Protein AF-A0A3A6A5A9-F1 (afdb_monomer_lite)

Secondary structure (DSSP, 8-state):
------BHHHHHHHHHHHHHHTT-HHHHHHHHHHHHHHHHHTTT---BGGG--HHHHHHHHHHHHHTT--HHHHHHHHHHHHHHHHHHHHTTSS---TTTTTTS------------

pLDDT: mean 90.0, std 16.15, range [35.47, 98.69]

Radius of gyration: 14.93 Å; chains: 1; bounding box: 47×35×36 Å

Structure (mmCIF, N/CA/C/O backbone):
data_AF-A0A3A6A5A9-F1
#
_entry.id   AF-A0A3A6A5A9-F1
#
loop_
_atom_site.group_PDB
_atom_site.id
_atom_site.type_symbol
_atom_site.label_atom_id
_atom_site.label_alt_id
_atom_site.label_comp_id
_atom_site.label_asym_id
_atom_site.label_entity_id
_atom_site.label_seq_id
_atom_site.pdbx_PDB_ins_code
_atom_site.Cartn_x
_atom_site.Cartn_y
_atom_site.Cartn_z
_atom_site.occupancy
_atom_site.B_iso_or_equiv
_atom_site.auth_seq_id
_atom_site.auth_comp_id
_atom_site.auth_asym_id
_atom_site.auth_atom_id
_atom_site.pdbx_PDB_model_num
ATOM 1 N N . MET A 1 1 ? -22.921 14.712 9.395 1.00 35.47 1 MET A N 1
ATOM 2 C CA . MET A 1 1 ? -21.801 14.035 10.088 1.00 35.47 1 MET A CA 1
ATOM 3 C C . MET A 1 1 ? -20.839 13.503 9.037 1.00 35.47 1 MET A C 1
ATOM 5 O O . MET A 1 1 ? -21.142 12.499 8.400 1.00 35.47 1 MET A O 1
ATOM 9 N N . ASN A 1 2 ? -19.729 14.204 8.791 1.00 38.94 2 ASN A N 1
ATOM 10 C CA . ASN A 1 2 ? -18.689 13.724 7.880 1.00 38.94 2 ASN A CA 1
ATOM 11 C C . ASN A 1 2 ? -18.046 12.488 8.515 1.00 38.94 2 ASN A C 1
ATOM 13 O O . ASN A 1 2 ? -17.317 12.601 9.494 1.00 38.94 2 ASN A O 1
ATOM 17 N N . ARG A 1 3 ? -18.375 11.294 8.010 1.00 53.16 3 ARG A N 1
ATOM 18 C CA . ARG A 1 3 ? -17.623 10.079 8.338 1.00 53.16 3 ARG A CA 1
ATOM 19 C C . ARG A 1 3 ? -16.174 10.345 7.934 1.00 53.16 3 ARG A C 1
ATOM 21 O O . ARG A 1 3 ? -15.943 10.563 6.749 1.00 53.16 3 ARG A O 1
ATOM 28 N N . ASN A 1 4 ? -15.247 10.322 8.891 1.00 61.91 4 ASN A N 1
ATOM 29 C CA . ASN A 1 4 ? -13.813 10.229 8.624 1.00 61.91 4 ASN A CA 1
ATOM 30 C C . ASN A 1 4 ? -13.597 9.037 7.683 1.00 61.91 4 ASN A C 1
ATOM 32 O O . ASN A 1 4 ? -13.710 7.879 8.086 1.00 61.91 4 ASN A O 1
ATOM 36 N N . GLU A 1 5 ? -13.438 9.324 6.394 1.00 83.25 5 GLU A N 1
ATOM 37 C CA . GLU A 1 5 ? -13.288 8.309 5.366 1.00 83.25 5 GLU A CA 1
ATOM 38 C C . GLU A 1 5 ? -11.849 7.815 5.417 1.00 83.25 5 GLU A C 1
ATOM 40 O O . GLU A 1 5 ? -10.931 8.574 5.123 1.00 83.25 5 GLU A O 1
ATOM 45 N N . ILE A 1 6 ? -11.661 6.552 5.802 1.00 92.75 6 ILE A N 1
ATOM 46 C CA . ILE A 1 6 ? -10.321 5.988 5.903 1.00 92.75 6 ILE A CA 1
ATOM 47 C C . ILE A 1 6 ? -9.630 6.004 4.538 1.00 92.75 6 ILE A C 1
ATOM 49 O O . ILE A 1 6 ? -10.203 5.646 3.496 1.00 92.75 6 ILE A O 1
ATOM 53 N N . THR A 1 7 ? -8.382 6.437 4.547 1.00 96.50 7 THR A N 1
ATOM 54 C CA . THR A 1 7 ? -7.533 6.488 3.366 1.00 96.50 7 THR A CA 1
ATOM 55 C C . THR A 1 7 ? -6.735 5.201 3.222 1.00 96.50 7 THR A C 1
ATOM 57 O O . THR A 1 7 ? -6.520 4.449 4.177 1.00 96.50 7 THR A O 1
ATOM 60 N N . LEU A 1 8 ? -6.266 4.931 2.005 1.00 96.69 8 LEU A N 1
ATOM 61 C CA . LEU A 1 8 ? -5.389 3.793 1.762 1.00 96.69 8 LEU A CA 1
ATOM 62 C C . LEU A 1 8 ? -4.102 3.916 2.592 1.00 96.69 8 LEU A C 1
ATOM 64 O O . LEU A 1 8 ? -3.654 2.925 3.158 1.00 96.69 8 LEU A O 1
ATOM 68 N N . GLN A 1 9 ? -3.537 5.121 2.696 1.00 97.38 9 GLN A N 1
ATOM 69 C CA . GLN A 1 9 ? -2.323 5.388 3.464 1.00 97.38 9 GLN A CA 1
ATOM 70 C C . GLN A 1 9 ? -2.502 5.093 4.959 1.00 97.38 9 GLN A C 1
ATOM 72 O O . GLN A 1 9 ? -1.658 4.416 5.537 1.00 97.38 9 GLN A O 1
ATOM 77 N N . GLU A 1 10 ? -3.612 5.518 5.570 1.00 97.19 10 GLU A N 1
ATOM 78 C CA . GLU A 1 10 ? -3.913 5.215 6.979 1.00 97.19 10 GLU A CA 1
ATOM 79 C C . GLU A 1 10 ? -4.082 3.710 7.218 1.00 97.19 10 GLU A C 1
ATOM 81 O O . GLU A 1 10 ? -3.543 3.171 8.186 1.00 97.19 10 GLU A O 1
ATOM 86 N N . MET A 1 11 ? -4.767 3.004 6.310 1.00 97.69 11 MET A N 1
ATOM 87 C CA . MET A 1 11 ? -4.874 1.544 6.394 1.00 97.69 11 MET A CA 1
ATOM 88 C C . MET A 1 11 ? -3.519 0.849 6.249 1.00 97.69 11 MET A C 1
ATOM 90 O O . MET A 1 11 ? -3.269 -0.139 6.938 1.00 97.69 11 MET A O 1
ATOM 94 N N . PHE A 1 12 ? -2.635 1.349 5.380 1.00 98.12 12 PHE A N 1
ATOM 95 C CA . PHE A 1 12 ? -1.265 0.849 5.288 1.00 98.12 12 PHE A CA 1
ATOM 96 C C . PHE A 1 12 ? -0.523 1.039 6.606 1.00 98.12 12 PHE A C 1
ATOM 98 O O . PHE A 1 12 ? 0.054 0.071 7.090 1.00 98.12 12 PHE A O 1
ATOM 105 N N . SER A 1 13 ? -0.573 2.234 7.201 1.00 98.00 13 SER A N 1
ATOM 106 C CA . SER A 1 13 ? 0.071 2.511 8.489 1.00 98.00 13 SER A CA 1
ATOM 107 C C . SER A 1 13 ? -0.421 1.557 9.577 1.00 98.00 13 SER A C 1
ATOM 109 O O . SER A 1 13 ? 0.395 0.913 10.224 1.00 98.00 13 SER A O 1
ATOM 111 N N . SER A 1 14 ? -1.739 1.364 9.709 1.00 97.94 14 SER A N 1
ATOM 112 C CA . SER A 1 14 ? -2.293 0.408 10.681 1.00 97.94 14 SER A CA 1
ATOM 113 C C . SER A 1 14 ? -1.793 -1.023 10.452 1.00 97.94 14 SER A C 1
ATOM 115 O O . SER A 1 14 ? -1.420 -1.700 11.405 1.00 97.94 14 SER A O 1
ATOM 117 N N . VAL A 1 15 ? -1.749 -1.497 9.202 1.00 98.12 15 VAL A N 1
ATOM 118 C CA . VAL A 1 15 ? -1.256 -2.852 8.895 1.00 98.12 15 VAL A CA 1
ATOM 119 C C . VAL A 1 15 ? 0.255 -2.974 9.120 1.00 98.12 15 VAL A C 1
ATOM 121 O O . VAL A 1 15 ? 0.722 -4.033 9.531 1.00 98.12 15 VAL A O 1
ATOM 124 N N . ILE A 1 16 ? 1.030 -1.920 8.857 1.00 98.62 16 ILE A N 1
ATOM 125 C CA . ILE A 1 16 ? 2.478 -1.892 9.100 1.00 98.62 16 ILE A CA 1
ATOM 126 C C . ILE A 1 16 ? 2.770 -2.009 10.595 1.00 98.62 16 ILE A C 1
ATOM 128 O O . ILE A 1 16 ? 3.621 -2.819 10.960 1.00 98.62 16 ILE A O 1
ATOM 132 N N . GLU A 1 17 ? 2.054 -1.268 11.441 1.00 98.44 17 GLU A N 1
ATOM 133 C CA . GLU A 1 17 ? 2.221 -1.355 12.896 1.00 98.44 17 GLU A CA 1
ATOM 134 C C . GLU A 1 17 ? 1.872 -2.753 13.416 1.00 98.44 17 GLU A C 1
ATOM 136 O O . GLU A 1 17 ? 2.696 -3.374 14.077 1.00 98.44 17 GLU A O 1
ATOM 141 N N . GLU A 1 18 ? 0.754 -3.340 12.985 1.00 98.00 18 GLU A N 1
ATOM 142 C CA . GLU A 1 18 ? 0.401 -4.720 13.358 1.00 98.00 18 GLU A CA 1
ATOM 143 C C . GLU A 1 18 ? 1.454 -5.751 12.921 1.00 98.00 18 GLU A C 1
ATOM 145 O O . GLU A 1 18 ? 1.729 -6.728 13.620 1.00 98.00 18 GLU A O 1
ATOM 150 N N . LEU A 1 19 ? 2.056 -5.564 11.742 1.00 98.25 19 LEU A N 1
ATOM 151 C CA . LEU A 1 19 ? 3.137 -6.432 11.280 1.00 98.25 19 LEU A CA 1
ATOM 152 C C . LEU A 1 19 ? 4.391 -6.274 12.146 1.00 98.25 19 LEU A C 1
ATOM 154 O O . LEU A 1 19 ? 5.076 -7.269 12.375 1.00 98.25 19 LEU A O 1
ATOM 158 N N . ARG A 1 20 ? 4.701 -5.060 12.614 1.00 98.31 20 ARG A N 1
ATOM 159 C CA . ARG A 1 20 ? 5.834 -4.796 13.514 1.00 98.31 20 ARG A CA 1
ATOM 160 C C . ARG A 1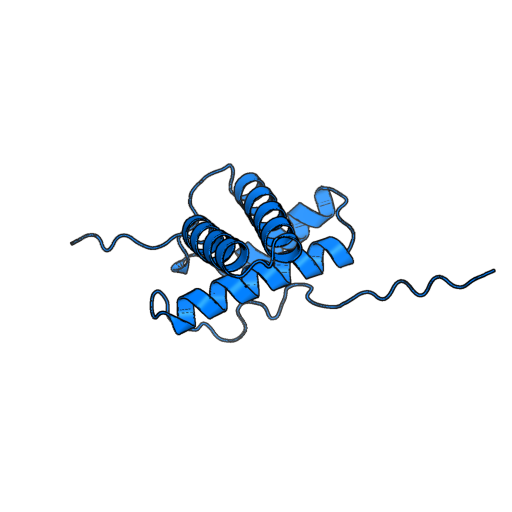 20 ? 5.598 -5.393 14.895 1.00 98.31 20 ARG A C 1
ATOM 162 O O . ARG A 1 20 ? 6.464 -6.115 15.379 1.00 98.31 20 ARG A O 1
ATOM 169 N N . GLU A 1 21 ? 4.417 -5.179 15.468 1.00 98.19 21 GLU A N 1
ATOM 170 C CA . GLU A 1 21 ? 3.990 -5.776 16.741 1.00 98.19 21 GLU A CA 1
ATOM 171 C C . GLU A 1 21 ? 4.041 -7.309 16.686 1.00 98.19 21 GLU A C 1
ATOM 173 O O . GLU A 1 21 ? 4.506 -7.960 17.617 1.00 98.19 21 GLU A O 1
ATOM 178 N N . GLY A 1 22 ? 3.655 -7.897 15.549 1.00 97.75 22 GLY A N 1
ATOM 179 C CA . GLY A 1 22 ? 3.768 -9.335 15.295 1.00 97.75 22 GLY A CA 1
ATOM 180 C C . GLY A 1 22 ? 5.174 -9.831 14.922 1.00 97.75 22 GLY A C 1
ATOM 181 O O . GLY A 1 22 ? 5.305 -10.972 14.477 1.00 97.75 22 GLY A O 1
ATOM 182 N N . GLY A 1 23 ? 6.214 -8.993 15.011 1.00 97.62 23 GLY A N 1
ATOM 183 C CA . GLY A 1 23 ? 7.609 -9.353 14.721 1.00 97.62 23 GLY A CA 1
ATOM 184 C C . GLY A 1 23 ? 7.942 -9.568 13.237 1.00 97.62 23 GLY A C 1
ATOM 185 O O . GLY A 1 23 ? 9.030 -10.033 12.894 1.00 97.62 23 GLY A O 1
ATOM 186 N N . ARG A 1 24 ? 7.038 -9.226 12.313 1.00 97.94 24 ARG A N 1
ATOM 187 C CA . ARG A 1 24 ? 7.175 -9.437 10.858 1.00 97.94 24 ARG A CA 1
ATOM 188 C C . ARG A 1 24 ? 7.840 -8.251 10.159 1.00 97.94 24 ARG A C 1
ATOM 190 O O . ARG A 1 24 ? 7.353 -7.762 9.136 1.00 97.94 24 ARG A O 1
ATOM 197 N N . TRP A 1 25 ? 8.989 -7.819 10.671 1.00 96.94 25 TRP A N 1
ATOM 198 C CA . TRP A 1 25 ? 9.717 -6.623 10.224 1.00 96.94 25 TRP A CA 1
ATOM 199 C C . TRP A 1 25 ? 10.003 -6.583 8.719 1.00 96.94 25 TRP A C 1
ATOM 201 O O . TRP A 1 25 ? 9.781 -5.557 8.079 1.00 96.94 25 TRP A O 1
ATOM 211 N N . GLY A 1 26 ? 10.422 -7.705 8.123 1.00 97.88 26 GLY A N 1
ATOM 212 C CA . GLY A 1 26 ? 10.677 -7.777 6.679 1.00 97.88 26 GLY A CA 1
ATOM 213 C C . GLY A 1 26 ? 9.416 -7.542 5.840 1.00 97.88 26 GLY A C 1
ATOM 214 O O . GLY A 1 26 ? 9.453 -6.838 4.833 1.00 97.88 26 GLY A O 1
ATOM 215 N N . THR A 1 27 ? 8.267 -8.057 6.290 1.00 97.31 27 THR A N 1
ATOM 216 C CA . THR A 1 27 ? 6.983 -7.810 5.612 1.00 97.31 27 THR A CA 1
ATOM 217 C C . THR A 1 27 ? 6.529 -6.369 5.827 1.00 97.31 27 THR A C 1
ATOM 219 O O . THR A 1 27 ? 6.113 -5.716 4.872 1.00 97.31 27 THR A O 1
ATOM 222 N N . ALA A 1 28 ? 6.672 -5.842 7.047 1.00 98.44 28 ALA A N 1
ATOM 223 C CA . ALA A 1 28 ? 6.372 -4.446 7.358 1.00 98.44 28 ALA A CA 1
ATOM 224 C C . ALA A 1 28 ? 7.183 -3.484 6.473 1.00 98.44 28 ALA A C 1
ATOM 226 O O . ALA A 1 28 ? 6.631 -2.530 5.930 1.00 98.44 28 ALA A O 1
ATOM 227 N N . HIS A 1 29 ? 8.468 -3.777 6.248 1.00 98.19 29 HIS A N 1
ATOM 228 C CA . HIS A 1 29 ? 9.328 -2.991 5.364 1.00 98.19 29 HIS A CA 1
ATOM 229 C C . HIS A 1 29 ? 8.810 -2.970 3.918 1.00 98.19 29 HIS A C 1
ATOM 231 O O . HIS A 1 29 ? 8.713 -1.901 3.319 1.00 98.19 29 HIS A O 1
ATOM 237 N N . ILE A 1 30 ? 8.392 -4.120 3.377 1.00 98.06 30 ILE A N 1
ATOM 238 C CA . ILE A 1 30 ? 7.802 -4.201 2.029 1.00 98.06 30 ILE A CA 1
ATOM 239 C C . ILE A 1 30 ? 6.521 -3.358 1.936 1.00 98.06 30 ILE A C 1
ATOM 241 O O . ILE A 1 30 ? 6.326 -2.639 0.952 1.00 98.06 30 ILE A O 1
ATOM 245 N N . TYR A 1 31 ? 5.652 -3.422 2.950 1.00 98.50 31 TYR A N 1
ATOM 246 C CA . TYR A 1 31 ? 4.424 -2.621 2.997 1.00 98.50 31 TYR A CA 1
ATOM 247 C C . TYR A 1 31 ? 4.743 -1.124 3.076 1.00 98.50 31 TYR A C 1
ATOM 249 O O . TYR A 1 31 ? 4.128 -0.337 2.356 1.00 98.50 31 TYR A O 1
ATOM 257 N N . GLN A 1 32 ? 5.753 -0.740 3.863 1.00 98.69 32 GLN A N 1
ATOM 258 C CA . GLN A 1 32 ? 6.232 0.639 3.939 1.00 98.69 32 GLN A CA 1
ATOM 259 C C . GLN A 1 32 ? 6.752 1.135 2.583 1.00 98.69 32 GLN A C 1
ATOM 261 O O . GLN A 1 32 ? 6.405 2.231 2.147 1.00 98.69 32 GLN A O 1
ATOM 266 N N . SER A 1 33 ? 7.553 0.336 1.870 1.00 98.44 33 SER A N 1
ATOM 267 C CA . SER A 1 33 ? 8.029 0.723 0.538 1.00 98.44 33 SER A CA 1
ATOM 268 C C . SER A 1 33 ? 6.875 0.891 -0.456 1.00 98.44 33 SER A C 1
ATOM 270 O O . SER A 1 33 ? 6.871 1.840 -1.242 1.00 98.44 33 SER A O 1
ATOM 272 N N . ALA A 1 34 ? 5.874 0.007 -0.398 1.00 98.19 34 ALA A N 1
ATOM 273 C CA . ALA A 1 34 ? 4.705 0.077 -1.266 1.00 98.19 34 ALA A CA 1
ATOM 274 C C . ALA A 1 34 ? 3.860 1.335 -1.010 1.00 98.19 34 ALA A C 1
ATOM 276 O O . ALA A 1 34 ? 3.514 2.029 -1.969 1.00 98.19 34 ALA A O 1
ATOM 277 N N . VAL A 1 35 ? 3.570 1.674 0.256 1.00 98.50 35 VAL A N 1
ATOM 278 C CA . VAL A 1 35 ? 2.817 2.900 0.574 1.00 98.50 35 VAL A CA 1
ATOM 279 C C . VAL A 1 35 ? 3.614 4.152 0.231 1.00 98.50 35 VAL A C 1
ATOM 281 O O . VAL A 1 35 ? 3.037 5.093 -0.295 1.00 98.50 35 VAL A O 1
ATOM 284 N N . ASN A 1 36 ? 4.939 4.160 0.406 1.00 98.50 36 ASN A N 1
ATOM 285 C CA . ASN A 1 36 ? 5.772 5.294 -0.005 1.00 98.50 36 ASN A CA 1
ATOM 286 C C . ASN A 1 36 ? 5.702 5.518 -1.524 1.00 98.50 36 ASN A C 1
ATOM 288 O O . ASN A 1 36 ? 5.549 6.651 -1.984 1.00 98.50 36 ASN A O 1
ATOM 292 N N . ALA A 1 37 ? 5.770 4.441 -2.313 1.00 98.12 37 ALA A N 1
ATOM 293 C CA . ALA A 1 37 ? 5.617 4.523 -3.762 1.00 98.12 37 ALA A CA 1
ATOM 294 C C . ALA A 1 37 ? 4.209 4.989 -4.167 1.00 98.12 37 ALA A C 1
ATOM 296 O O . ALA A 1 37 ? 4.074 5.800 -5.084 1.00 98.12 37 ALA A O 1
ATOM 297 N N . PHE A 1 38 ? 3.170 4.514 -3.476 1.00 98.25 38 PHE A N 1
ATOM 298 C CA . PHE A 1 38 ? 1.792 4.934 -3.724 1.00 98.25 38 PHE A CA 1
ATOM 299 C C . PHE A 1 38 ? 1.554 6.402 -3.346 1.00 98.25 38 PHE A C 1
ATOM 301 O O . PHE A 1 38 ? 0.967 7.147 -4.125 1.00 98.25 38 PHE A O 1
ATOM 308 N N . SER A 1 39 ? 2.066 6.852 -2.201 1.00 98.12 39 SER A N 1
ATOM 309 C CA . SER A 1 39 ? 2.006 8.252 -1.775 1.00 98.12 39 SER A CA 1
ATOM 310 C C . SER A 1 39 ? 2.725 9.162 -2.764 1.00 98.12 39 SER A C 1
ATOM 312 O O . SER A 1 39 ? 2.188 10.196 -3.144 1.00 98.12 39 SER A O 1
ATOM 314 N N . ALA A 1 40 ? 3.893 8.763 -3.275 1.00 98.06 40 ALA A N 1
ATOM 315 C CA . ALA A 1 40 ? 4.563 9.517 -4.332 1.00 98.06 40 ALA A CA 1
ATOM 316 C C . ALA A 1 40 ? 3.716 9.586 -5.620 1.00 98.06 40 ALA A C 1
ATOM 318 O O . ALA A 1 40 ? 3.618 10.649 -6.235 1.00 98.06 40 ALA A O 1
ATOM 319 N N . PHE A 1 41 ? 3.051 8.490 -6.002 1.00 97.88 41 PHE A N 1
ATOM 320 C CA . PHE A 1 41 ? 2.109 8.460 -7.127 1.00 97.88 41 PHE A CA 1
ATOM 321 C C . PHE A 1 41 ? 0.922 9.419 -6.934 1.00 97.88 41 PHE A C 1
ATOM 323 O O . PHE A 1 41 ? 0.540 10.115 -7.876 1.00 97.88 41 PHE A O 1
ATOM 330 N N . THR A 1 42 ? 0.366 9.512 -5.722 1.00 96.81 42 THR A N 1
ATOM 331 C CA . THR A 1 42 ? -0.734 10.440 -5.409 1.00 96.81 42 THR A CA 1
ATOM 332 C C . THR A 1 42 ? -0.267 11.856 -5.075 1.00 96.81 42 THR A C 1
ATOM 334 O O . THR A 1 42 ? -1.081 12.670 -4.641 1.00 96.81 42 THR A O 1
ATOM 337 N N . LYS A 1 43 ? 1.019 12.183 -5.271 1.00 97.19 43 LYS A N 1
ATOM 338 C CA . LYS A 1 43 ? 1.617 13.471 -4.870 1.00 97.19 43 LYS A CA 1
ATOM 339 C C . LYS A 1 43 ? 1.337 13.802 -3.399 1.00 97.19 43 LYS A C 1
ATOM 341 O O . LYS A 1 43 ? 1.006 14.935 -3.056 1.00 97.19 43 LYS A O 1
ATOM 346 N N . TRP A 1 44 ? 1.428 12.781 -2.553 1.00 95.75 44 TRP A N 1
ATOM 347 C CA . TRP A 1 44 ? 1.198 12.829 -1.109 1.00 95.75 44 TRP A CA 1
ATOM 348 C C . TRP A 1 44 ? -0.214 13.251 -0.708 1.00 95.75 44 TRP A C 1
ATOM 350 O O . TRP A 1 44 ? -0.470 13.527 0.459 1.00 95.75 44 TRP A O 1
ATOM 360 N N . GLN A 1 45 ? -1.151 13.254 -1.658 1.00 95.81 45 GLN A N 1
ATOM 361 C CA . GLN A 1 45 ? -2.550 13.480 -1.350 1.00 95.81 45 GLN A CA 1
ATOM 362 C C . GLN A 1 45 ? -3.173 12.194 -0.795 1.00 95.81 45 GLN A C 1
ATOM 364 O O . GLN A 1 45 ? -2.925 11.104 -1.344 1.00 95.81 45 GLN A O 1
ATOM 369 N N . PRO A 1 46 ? -3.983 12.298 0.273 1.00 94.38 46 PRO A N 1
ATOM 370 C CA . PRO A 1 46 ? -4.704 11.160 0.819 1.00 94.38 46 PRO A CA 1
ATOM 371 C C . PRO A 1 46 ? -5.615 10.559 -0.252 1.00 94.38 46 PRO A C 1
ATOM 373 O O . PRO A 1 46 ? -6.294 11.277 -0.988 1.00 94.38 46 PRO A O 1
ATOM 376 N N . MET A 1 47 ? -5.625 9.230 -0.351 1.00 96.12 47 MET A N 1
ATOM 377 C CA . MET A 1 47 ? -6.508 8.506 -1.262 1.00 96.12 47 MET A CA 1
ATOM 378 C C . MET A 1 47 ? -7.615 7.840 -0.448 1.00 96.12 47 MET A C 1
ATOM 380 O O . MET A 1 47 ? -7.356 6.798 0.160 1.00 96.12 47 MET A O 1
ATOM 384 N N . PRO A 1 48 ? -8.844 8.384 -0.440 1.00 95.69 48 PRO A N 1
ATOM 385 C CA . PRO A 1 48 ? -9.966 7.718 0.201 1.00 95.69 48 PRO A CA 1
ATOM 386 C C . PRO A 1 48 ? -10.177 6.336 -0.413 1.00 95.69 48 PRO A C 1
ATOM 388 O O . PRO A 1 48 ? -10.183 6.187 -1.639 1.00 95.69 48 PRO A O 1
ATOM 391 N N . MET A 1 49 ? -10.358 5.307 0.414 1.00 93.69 49 MET A N 1
ATOM 392 C CA . MET A 1 49 ? -10.402 3.933 -0.094 1.00 93.69 49 MET A CA 1
ATOM 393 C C . MET A 1 49 ? -11.566 3.671 -1.051 1.00 93.69 49 MET A C 1
ATOM 395 O O . MET A 1 49 ? -11.448 2.821 -1.929 1.00 93.69 49 MET A O 1
ATOM 399 N N . ARG A 1 50 ? -12.674 4.415 -0.944 1.00 91.56 50 ARG A N 1
ATOM 400 C CA . ARG A 1 50 ? -13.804 4.288 -1.881 1.00 91.56 50 ARG A CA 1
ATOM 401 C C . 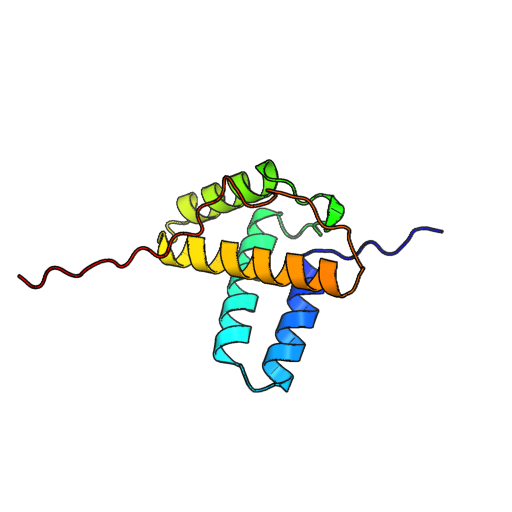ARG A 1 50 ? -13.488 4.829 -3.273 1.00 91.56 50 ARG A C 1
ATOM 403 O O . ARG A 1 50 ? -14.201 4.506 -4.216 1.00 91.56 50 ARG A O 1
ATOM 410 N N . ARG A 1 51 ? -12.435 5.642 -3.408 1.00 93.50 51 ARG A N 1
ATOM 411 C CA . ARG A 1 51 ? -11.948 6.159 -4.695 1.00 93.50 51 ARG A CA 1
ATOM 412 C C . ARG A 1 51 ? -10.951 5.222 -5.378 1.00 93.50 51 ARG A C 1
ATOM 414 O O . ARG A 1 51 ? -10.549 5.501 -6.508 1.00 93.50 51 ARG A O 1
ATOM 421 N N . LEU A 1 52 ? -10.564 4.111 -4.742 1.00 94.75 52 LEU A N 1
ATOM 422 C CA . LEU A 1 52 ? -9.826 3.059 -5.435 1.00 94.75 52 LEU A CA 1
ATOM 423 C C . LEU A 1 52 ? -10.691 2.471 -6.548 1.00 94.75 52 LEU A C 1
ATOM 425 O O . LEU A 1 52 ? -11.823 2.051 -6.332 1.00 94.75 52 LEU A O 1
ATOM 429 N N . SER A 1 53 ? -10.121 2.421 -7.744 1.00 95.19 53 SER A N 1
ATOM 430 C CA . SER A 1 53 ? -10.759 1.872 -8.934 1.00 95.19 53 SER A CA 1
ATOM 431 C C . SER A 1 53 ? -9.734 1.104 -9.770 1.00 95.19 53 SER A C 1
ATOM 433 O O . SER A 1 53 ? -8.526 1.340 -9.616 1.00 95.19 53 SER A O 1
ATOM 435 N N . PRO A 1 54 ? -10.177 0.233 -10.696 1.00 95.25 54 PRO A N 1
ATOM 436 C CA . PRO A 1 54 ? -9.267 -0.455 -11.609 1.00 95.25 54 PRO A CA 1
ATOM 437 C C . PRO A 1 54 ? -8.379 0.527 -12.387 1.00 95.25 54 PRO A C 1
ATOM 439 O O . PRO A 1 54 ? -7.186 0.287 -12.559 1.00 95.25 54 PRO A O 1
ATOM 442 N N . THR A 1 55 ? -8.923 1.686 -12.773 1.00 95.50 55 THR A N 1
ATOM 443 C CA . THR A 1 55 ? -8.185 2.752 -13.466 1.00 95.50 55 THR A CA 1
ATOM 444 C C . THR A 1 55 ? -7.076 3.349 -12.602 1.00 95.50 55 THR A C 1
ATOM 446 O O . THR A 1 55 ? -5.957 3.533 -13.081 1.00 95.50 55 THR A O 1
ATOM 449 N N . VAL A 1 56 ? -7.347 3.637 -11.322 1.00 96.69 56 VAL A N 1
ATOM 450 C CA . VAL A 1 56 ? -6.322 4.144 -10.389 1.00 96.69 56 VAL A CA 1
ATOM 451 C C . VAL A 1 56 ? -5.213 3.111 -10.208 1.00 96.69 56 VAL A C 1
ATOM 453 O O . VAL A 1 56 ? -4.036 3.454 -10.305 1.00 96.69 56 VAL A O 1
ATOM 456 N N . LEU A 1 57 ? -5.581 1.844 -10.018 1.00 97.56 57 LEU A N 1
ATOM 457 C CA . LEU A 1 57 ? -4.628 0.748 -9.861 1.00 97.56 57 LEU A CA 1
ATOM 458 C C . LEU A 1 57 ? -3.774 0.552 -11.120 1.00 97.56 57 LEU A C 1
ATOM 460 O O . LEU A 1 57 ? -2.560 0.379 -11.012 1.00 97.56 57 LEU A O 1
ATOM 464 N N . LYS A 1 58 ? -4.363 0.661 -12.317 1.00 96.69 58 LYS A N 1
ATOM 465 C CA . LYS A 1 58 ? -3.614 0.556 -13.575 1.00 96.69 58 LYS A CA 1
ATOM 466 C C . LYS A 1 58 ? -2.654 1.724 -13.783 1.00 96.69 58 LYS A C 1
ATOM 468 O O . LYS A 1 58 ? -1.523 1.529 -14.223 1.00 96.69 58 LYS A O 1
ATOM 473 N N . ARG A 1 59 ? -3.068 2.941 -13.424 1.00 97.56 59 ARG A N 1
ATOM 474 C CA . ARG A 1 59 ? -2.183 4.117 -13.439 1.00 97.56 59 ARG A CA 1
ATOM 475 C C . ARG A 1 59 ? -1.026 3.959 -12.456 1.00 97.56 59 ARG A C 1
ATOM 477 O O . ARG A 1 59 ? 0.092 4.329 -12.799 1.00 97.56 59 ARG A O 1
ATOM 484 N N . PHE A 1 60 ? -1.277 3.382 -11.284 1.00 98.19 60 PHE A N 1
ATOM 485 C CA . PHE A 1 60 ? -0.227 3.082 -10.318 1.00 98.19 60 PHE A CA 1
ATOM 486 C C . PHE A 1 60 ? 0.755 2.020 -10.842 1.00 98.19 60 PHE A C 1
ATOM 488 O O . PHE A 1 60 ? 1.963 2.224 -10.762 1.00 98.19 60 PHE A O 1
ATOM 495 N N . GLU A 1 61 ? 0.274 0.937 -11.461 1.00 97.44 61 GLU A N 1
ATOM 496 C CA . GLU A 1 61 ? 1.133 -0.055 -12.130 1.00 97.44 61 GLU A CA 1
ATOM 497 C C . GLU A 1 61 ? 2.044 0.598 -13.182 1.00 97.44 61 GLU A C 1
ATOM 499 O O . GLU A 1 61 ? 3.261 0.399 -13.165 1.00 97.44 61 GLU A O 1
ATOM 504 N N . ASN A 1 62 ? 1.470 1.427 -14.059 1.00 96.88 62 ASN A N 1
ATOM 505 C CA . ASN A 1 62 ? 2.221 2.141 -15.091 1.00 96.88 62 ASN A CA 1
ATOM 506 C C . ASN A 1 62 ? 3.251 3.103 -14.480 1.00 96.88 62 ASN A C 1
ATOM 508 O O . ASN A 1 62 ? 4.383 3.162 -14.954 1.00 96.88 62 ASN A O 1
ATOM 512 N N . TYR A 1 63 ? 2.893 3.807 -13.403 1.00 98.00 63 TYR A N 1
ATOM 513 C CA . TYR A 1 63 ? 3.814 4.665 -12.655 1.00 98.00 63 TYR A CA 1
ATOM 514 C C . TYR A 1 63 ? 5.019 3.880 -12.116 1.00 98.00 63 TYR A C 1
ATOM 51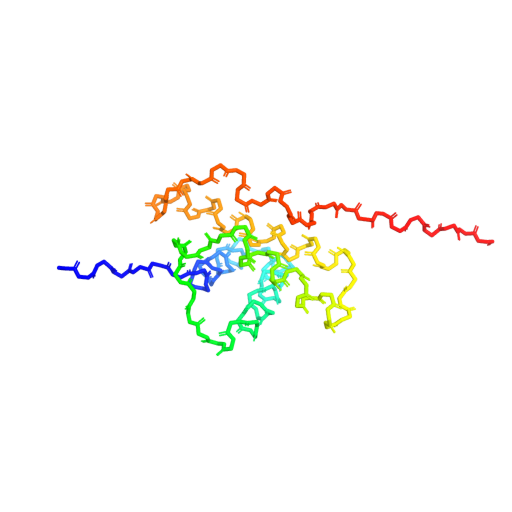6 O O . TYR A 1 63 ? 6.160 4.314 -12.277 1.00 98.00 63 TYR A O 1
ATOM 524 N N . LEU A 1 64 ? 4.803 2.695 -11.535 1.00 97.56 64 LEU A N 1
ATOM 525 C CA . LEU A 1 64 ? 5.903 1.850 -11.059 1.00 97.56 64 LEU A CA 1
ATOM 526 C C . LEU A 1 64 ? 6.811 1.400 -12.212 1.00 97.56 64 LEU A C 1
ATOM 528 O O . LEU A 1 64 ? 8.035 1.399 -12.077 1.00 97.56 64 LEU A O 1
ATOM 532 N N . ARG A 1 65 ? 6.231 1.062 -13.370 1.00 95.88 65 ARG A N 1
ATOM 533 C CA . ARG A 1 65 ? 7.001 0.700 -14.569 1.00 95.88 65 ARG A CA 1
ATOM 534 C C . ARG A 1 65 ? 7.822 1.866 -15.114 1.00 95.88 65 ARG A C 1
ATOM 536 O O . ARG A 1 65 ? 8.976 1.653 -15.468 1.00 95.88 65 ARG A O 1
ATOM 543 N N . GLN A 1 66 ? 7.277 3.081 -15.115 1.00 96.31 66 GLN A N 1
ATOM 544 C CA . GLN A 1 66 ? 8.000 4.298 -15.508 1.00 96.31 66 GLN A CA 1
ATOM 545 C C . GLN A 1 66 ? 9.164 4.623 -14.562 1.00 96.31 66 GLN A C 1
ATOM 547 O O . GLN A 1 66 ? 10.161 5.195 -14.988 1.00 96.31 66 GLN A O 1
ATOM 552 N N . ARG A 1 67 ? 9.086 4.203 -13.293 1.00 94.88 67 ARG A N 1
ATOM 553 C CA . ARG A 1 67 ? 10.195 4.284 -12.327 1.00 94.88 67 ARG A CA 1
ATOM 554 C C . ARG A 1 67 ? 11.196 3.128 -12.426 1.00 94.88 67 ARG A C 1
ATOM 556 O O . ARG A 1 67 ? 11.974 2.921 -11.499 1.00 94.88 67 ARG A O 1
ATOM 563 N N . ASN A 1 68 ? 11.179 2.370 -13.522 1.00 94.12 68 ASN A N 1
ATOM 564 C CA . ASN A 1 68 ? 12.045 1.214 -13.766 1.00 94.12 68 ASN A CA 1
ATOM 565 C C . ASN A 1 68 ? 11.916 0.083 -12.724 1.00 94.12 68 ASN A C 1
ATOM 567 O O . ASN A 1 68 ? 12.796 -0.772 -12.626 1.00 94.12 68 ASN A O 1
ATOM 571 N N . CYS A 1 69 ? 10.813 0.009 -11.966 1.00 93.38 69 CYS A N 1
ATOM 572 C CA . CYS A 1 69 ? 10.578 -1.118 -11.064 1.00 93.38 69 CYS A CA 1
ATOM 573 C C . CYS A 1 69 ? 10.401 -2.413 -11.865 1.00 93.38 69 CYS A C 1
ATOM 575 O O . CYS A 1 69 ? 9.604 -2.462 -12.806 1.00 93.38 69 CYS A O 1
ATOM 577 N N . SER A 1 70 ? 11.094 -3.486 -11.469 1.00 93.81 70 SER A N 1
ATOM 578 C CA . SER A 1 70 ? 10.924 -4.816 -12.071 1.00 93.81 70 SER A CA 1
ATOM 579 C C . SER A 1 70 ? 9.469 -5.296 -11.975 1.00 93.81 70 SER A C 1
ATOM 581 O O . SER A 1 70 ? 8.740 -4.908 -11.061 1.00 93.81 70 SER A O 1
ATOM 583 N N . TRP A 1 71 ? 9.040 -6.193 -12.866 1.00 93.31 71 TRP A N 1
ATOM 584 C CA . TRP A 1 71 ? 7.702 -6.796 -12.775 1.00 93.31 71 TRP A CA 1
ATOM 585 C C . TRP A 1 71 ? 7.457 -7.514 -11.441 1.00 93.31 71 TRP A C 1
ATOM 587 O O . TRP A 1 71 ? 6.327 -7.532 -10.958 1.00 93.31 71 TRP A O 1
ATOM 597 N N . ASN A 1 72 ? 8.510 -8.040 -10.809 1.00 92.94 72 ASN A N 1
ATOM 598 C CA . ASN A 1 72 ? 8.422 -8.628 -9.476 1.00 92.94 72 ASN A CA 1
ATOM 599 C C . ASN A 1 72 ? 8.116 -7.572 -8.415 1.00 92.94 72 ASN A C 1
ATOM 601 O O . ASN A 1 72 ? 7.188 -7.754 -7.633 1.00 92.94 72 ASN A O 1
ATOM 605 N N . THR A 1 73 ? 8.816 -6.437 -8.442 1.00 94.06 73 THR A N 1
ATOM 606 C CA . THR A 1 73 ? 8.531 -5.295 -7.559 1.00 94.06 73 THR A CA 1
ATOM 607 C C . THR A 1 73 ? 7.109 -4.774 -7.771 1.00 94.06 73 THR A C 1
ATOM 609 O O . THR A 1 73 ? 6.381 -4.584 -6.799 1.00 94.06 73 THR A O 1
ATOM 612 N N . VAL A 1 74 ? 6.685 -4.609 -9.031 1.00 96.00 74 VAL A N 1
ATOM 613 C CA . VAL A 1 74 ? 5.322 -4.177 -9.381 1.00 96.00 74 VAL A CA 1
ATOM 614 C C . VAL A 1 74 ? 4.287 -5.135 -8.802 1.00 96.00 74 VAL A C 1
ATOM 616 O O . VAL A 1 74 ? 3.403 -4.702 -8.069 1.00 96.00 74 VAL A O 1
ATOM 619 N N . SER A 1 75 ? 4.423 -6.438 -9.061 1.00 94.62 75 SER A N 1
ATOM 620 C CA . SER A 1 75 ? 3.512 -7.447 -8.516 1.00 94.62 75 SER A CA 1
ATOM 621 C C . SER A 1 75 ? 3.485 -7.415 -6.989 1.00 94.62 75 SER A C 1
ATOM 623 O O . SER A 1 75 ? 2.406 -7.462 -6.403 1.00 94.62 75 SER A O 1
ATOM 625 N N . THR A 1 76 ? 4.644 -7.313 -6.331 1.00 96.31 76 THR A N 1
ATOM 626 C CA . THR A 1 76 ? 4.717 -7.227 -4.868 1.00 96.31 76 THR A CA 1
ATOM 627 C C . THR A 1 76 ? 3.933 -6.027 -4.348 1.00 96.31 76 THR A C 1
ATOM 629 O O . THR A 1 76 ? 3.103 -6.198 -3.460 1.00 96.31 76 THR A O 1
ATOM 632 N N . TYR A 1 77 ? 4.112 -4.838 -4.929 1.00 97.56 77 TYR A N 1
ATOM 633 C CA . TYR A 1 77 ? 3.395 -3.636 -4.489 1.00 97.56 77 TYR A CA 1
ATOM 634 C C . TYR A 1 77 ? 1.893 -3.700 -4.793 1.00 97.56 77 TYR A C 1
ATOM 636 O O . TYR A 1 77 ? 1.080 -3.319 -3.957 1.00 97.56 77 TYR A O 1
ATOM 644 N N . ILE A 1 78 ? 1.481 -4.228 -5.948 1.00 97.38 78 ILE A N 1
ATOM 645 C CA . ILE A 1 78 ? 0.050 -4.407 -6.239 1.00 97.38 78 ILE A CA 1
ATOM 646 C C . ILE A 1 78 ? -0.578 -5.421 -5.270 1.00 97.38 78 ILE A C 1
ATOM 648 O O . ILE A 1 78 ? -1.689 -5.203 -4.784 1.00 97.38 78 ILE A O 1
ATOM 652 N N . LYS A 1 79 ? 0.131 -6.510 -4.938 1.00 96.38 79 LYS A N 1
ATOM 653 C CA . LYS A 1 79 ? -0.327 -7.498 -3.950 1.00 96.38 79 LYS A CA 1
ATOM 654 C C . LYS A 1 79 ? -0.439 -6.897 -2.551 1.00 96.38 79 LYS A C 1
ATOM 656 O O . LYS A 1 79 ? -1.421 -7.189 -1.878 1.00 96.38 79 LYS A O 1
ATOM 661 N N . THR A 1 80 ? 0.493 -6.045 -2.117 1.00 97.69 80 THR A N 1
ATOM 662 C CA . THR A 1 80 ? 0.376 -5.385 -0.806 1.00 97.69 80 THR A CA 1
ATOM 663 C C . THR A 1 80 ? -0.817 -4.432 -0.764 1.00 97.69 80 THR A C 1
ATOM 665 O O . THR A 1 80 ? -1.599 -4.502 0.181 1.00 97.69 80 THR A O 1
ATOM 668 N N . VAL A 1 81 ? -1.047 -3.633 -1.816 1.00 97.75 81 VAL A N 1
ATOM 669 C CA . VAL A 1 81 ? -2.254 -2.789 -1.929 1.00 97.75 81 VAL A CA 1
ATOM 670 C C . VAL A 1 81 ? -3.525 -3.642 -1.872 1.00 97.75 81 VAL A C 1
ATOM 672 O O . VAL A 1 81 ? -4.461 -3.294 -1.152 1.00 97.75 81 VAL A O 1
ATOM 675 N N . ARG A 1 82 ? -3.559 -4.784 -2.573 1.00 97.31 82 ARG A N 1
ATOM 676 C CA . ARG A 1 82 ? -4.690 -5.726 -2.533 1.00 97.31 82 ARG A CA 1
ATOM 677 C C . ARG A 1 82 ? -4.930 -6.278 -1.128 1.00 97.31 82 ARG A C 1
ATOM 679 O O . ARG A 1 82 ? -6.074 -6.296 -0.681 1.00 97.31 82 ARG A O 1
ATOM 686 N N . SER A 1 83 ? -3.880 -6.685 -0.420 1.00 97.31 83 SER A N 1
ATOM 687 C CA . SER A 1 83 ? -3.985 -7.184 0.956 1.00 97.31 83 SER A CA 1
ATOM 688 C C . SER A 1 83 ? -4.516 -6.123 1.919 1.00 97.31 83 SER A C 1
ATOM 690 O O . SER A 1 83 ? -5.396 -6.418 2.725 1.00 97.31 83 SER A O 1
ATOM 692 N N . VAL A 1 84 ? -4.038 -4.879 1.813 1.00 98.00 84 VAL A N 1
ATOM 693 C CA . VAL A 1 84 ? -4.530 -3.755 2.630 1.00 98.00 84 VAL A CA 1
ATOM 694 C C . VAL A 1 84 ? -5.992 -3.439 2.307 1.00 98.00 84 VAL A C 1
ATOM 696 O O . VAL A 1 84 ? -6.795 -3.234 3.217 1.00 98.00 84 VAL A O 1
ATOM 699 N N . TYR A 1 85 ? -6.367 -3.469 1.025 1.00 97.50 85 TYR A N 1
ATOM 700 C CA . TYR A 1 85 ? -7.755 -3.306 0.596 1.00 97.50 85 TYR A CA 1
ATOM 701 C C . TYR A 1 85 ? -8.673 -4.381 1.194 1.00 97.50 85 TYR A C 1
ATOM 703 O O . TYR A 1 85 ? -9.689 -4.041 1.799 1.00 97.50 85 TYR A O 1
ATOM 711 N N . HIS A 1 86 ? -8.306 -5.662 1.089 1.00 97.00 86 HIS A N 1
ATOM 712 C CA . HIS A 1 86 ? -9.088 -6.747 1.689 1.00 97.00 86 HIS A CA 1
ATOM 713 C C . HIS A 1 86 ? -9.176 -6.611 3.210 1.00 97.00 86 HIS A C 1
ATOM 715 O O . HIS A 1 86 ? -10.263 -6.746 3.758 1.00 97.00 86 HIS A O 1
ATOM 721 N N . ARG A 1 87 ? -8.094 -6.207 3.889 1.00 97.06 87 ARG A N 1
ATOM 722 C CA . ARG A 1 87 ? -8.146 -5.960 5.336 1.00 97.06 87 ARG A CA 1
ATOM 723 C C . ARG A 1 87 ? -9.158 -4.872 5.705 1.00 97.06 87 ARG A C 1
ATOM 725 O O . ARG A 1 87 ? -9.850 -4.998 6.712 1.00 97.06 87 ARG A O 1
ATOM 732 N N . ALA A 1 88 ? -9.276 -3.817 4.902 1.00 95.88 88 ALA A N 1
ATOM 733 C CA . ALA A 1 88 ? -10.274 -2.773 5.129 1.00 95.88 88 ALA A CA 1
ATOM 734 C C . ALA A 1 88 ? -11.714 -3.255 4.880 1.00 95.88 88 ALA A C 1
ATOM 736 O O . ALA A 1 88 ? -12.636 -2.814 5.569 1.00 95.88 88 ALA A O 1
ATOM 737 N N . VAL A 1 89 ? -11.907 -4.166 3.919 1.00 96.19 89 VAL A N 1
ATOM 738 C CA . VAL A 1 89 ? -13.186 -4.856 3.689 1.00 96.19 89 VAL A CA 1
ATOM 739 C C . VAL A 1 89 ? -13.541 -5.744 4.884 1.00 96.19 89 VAL A C 1
ATOM 741 O O . VAL A 1 89 ? -14.669 -5.681 5.377 1.00 96.19 89 VAL A O 1
ATOM 744 N N . ASP A 1 90 ? -12.584 -6.519 5.395 1.00 96.31 90 ASP A N 1
ATOM 745 C CA . ASP A 1 90 ? -12.783 -7.418 6.537 1.00 96.31 90 ASP A CA 1
ATOM 746 C C . ASP A 1 90 ? -13.165 -6.634 7.798 1.00 96.31 90 ASP A C 1
ATOM 748 O O . ASP A 1 90 ? -14.129 -6.982 8.482 1.00 96.31 90 ASP A O 1
ATOM 752 N N . ARG A 1 91 ? -12.491 -5.499 8.036 1.00 94.50 91 ARG A N 1
ATOM 753 C CA . ARG A 1 91 ? -12.789 -4.547 9.125 1.00 94.50 91 ARG A CA 1
ATOM 754 C C . ARG A 1 91 ? -14.039 -3.693 8.901 1.00 94.50 91 ARG A C 1
ATOM 756 O O . ARG A 1 91 ? -14.343 -2.835 9.723 1.00 94.50 91 ARG A O 1
ATOM 763 N N . LYS A 1 92 ? -14.769 -3.906 7.803 1.00 93.75 92 LYS A N 1
ATOM 764 C CA . LYS A 1 92 ? -16.017 -3.200 7.457 1.00 93.75 92 LYS A CA 1
ATOM 765 C C . LYS A 1 92 ? -15.872 -1.686 7.260 1.00 93.75 92 LYS A C 1
ATOM 767 O O . LYS A 1 92 ? -16.876 -0.973 7.273 1.00 93.75 92 LYS A O 1
ATOM 772 N N . TYR A 1 93 ? -14.665 -1.184 6.993 1.00 92.19 93 TYR A N 1
ATOM 773 C CA . TYR A 1 93 ? -14.468 0.226 6.639 1.00 92.19 93 TYR A CA 1
ATOM 774 C C . TYR A 1 93 ? -15.013 0.556 5.244 1.00 92.19 93 TYR A C 1
ATOM 776 O O . TYR A 1 93 ? -15.519 1.655 4.995 1.00 92.19 93 TYR A O 1
ATOM 784 N N . ILE A 1 94 ? -14.931 -0.410 4.328 1.00 94.12 94 ILE A N 1
ATOM 785 C CA . ILE A 1 94 ? -15.405 -0.297 2.947 1.00 94.12 94 ILE A CA 1
ATOM 786 C C . ILE A 1 94 ? -16.148 -1.562 2.512 1.00 94.12 94 ILE A C 1
ATOM 788 O O . ILE A 1 94 ? -16.030 -2.622 3.123 1.00 94.12 94 ILE A O 1
ATOM 792 N N . ARG A 1 95 ? -16.925 -1.448 1.430 1.00 94.25 95 ARG A N 1
ATOM 793 C CA . ARG A 1 95 ? -17.569 -2.596 0.782 1.00 94.25 95 ARG A CA 1
ATOM 794 C C . ARG A 1 95 ? -16.604 -3.253 -0.200 1.00 94.25 95 ARG A C 1
ATOM 796 O O . ARG A 1 95 ? -15.803 -2.570 -0.837 1.00 94.25 95 ARG A O 1
ATOM 803 N N . TYR A 1 96 ? -16.731 -4.568 -0.341 1.00 95.00 96 TYR A N 1
ATOM 804 C CA . TYR A 1 96 ? -16.030 -5.322 -1.370 1.00 95.00 96 TYR A CA 1
ATOM 805 C C . TYR A 1 96 ? -16.493 -4.893 -2.767 1.00 95.00 96 TYR A C 1
ATOM 807 O O . TYR A 1 96 ? -17.694 -4.792 -3.022 1.00 95.00 96 TYR A O 1
ATOM 815 N N . VAL A 1 97 ? -15.537 -4.670 -3.666 1.00 94.56 97 VAL A N 1
ATOM 816 C CA . VAL A 1 97 ? -15.770 -4.385 -5.083 1.00 94.56 97 VAL A CA 1
ATOM 817 C C . VAL A 1 97 ? -15.209 -5.555 -5.895 1.00 94.56 97 VAL A C 1
ATOM 819 O O . VAL A 1 97 ? -13.986 -5.740 -5.931 1.00 94.56 97 VAL A O 1
ATOM 822 N N . PRO A 1 98 ? -16.068 -6.360 -6.547 1.00 92.62 98 PRO A N 1
ATOM 823 C CA . PRO A 1 98 ? -15.623 -7.452 -7.402 1.00 92.62 98 PRO A CA 1
ATOM 824 C C . PRO A 1 98 ? -14.683 -6.959 -8.502 1.00 92.62 98 PRO A C 1
ATOM 826 O O . PRO A 1 98 ? -14.857 -5.860 -9.026 1.00 92.62 98 PRO A O 1
ATOM 829 N N . ARG A 1 99 ? -13.695 -7.785 -8.869 1.00 91.19 99 ARG A N 1
ATOM 830 C CA . ARG A 1 99 ? -12.779 -7.537 -10.003 1.00 91.19 99 ARG A CA 1
ATOM 831 C C . ARG A 1 99 ? -11.961 -6.235 -9.925 1.00 91.19 99 ARG A C 1
ATOM 833 O O . ARG A 1 99 ? -11.297 -5.871 -10.891 1.00 91.19 99 ARG A O 1
ATOM 840 N N . LEU A 1 100 ? -11.894 -5.580 -8.759 1.00 93.38 100 LEU A N 1
ATOM 841 C CA . LEU A 1 100 ? -11.159 -4.318 -8.574 1.00 93.38 100 LEU A CA 1
ATOM 842 C C . LEU A 1 100 ? -9.696 -4.386 -9.056 1.00 93.38 100 LEU A C 1
ATOM 844 O O . LEU A 1 100 ? -9.171 -3.420 -9.599 1.00 93.38 100 LEU A O 1
ATOM 848 N N . PHE A 1 101 ? -9.054 -5.544 -8.894 1.00 93.94 101 PHE A N 1
ATOM 849 C CA . PHE A 1 101 ? -7.662 -5.777 -9.277 1.00 93.94 101 PHE A CA 1
ATOM 850 C C . PHE A 1 101 ? -7.501 -6.701 -10.500 1.00 93.94 101 PHE A C 1
ATOM 852 O O . PHE A 1 101 ? -6.423 -7.267 -10.670 1.00 93.94 101 PHE A O 1
ATOM 859 N N . GLU A 1 102 ? -8.546 -6.918 -11.306 1.00 88.56 102 GLU A N 1
ATOM 860 C CA . GLU A 1 102 ? -8.526 -7.871 -12.435 1.00 88.56 102 GLU A CA 1
ATOM 861 C C . GLU A 1 102 ? -7.534 -7.460 -13.534 1.00 88.56 102 GLU A C 1
ATOM 863 O O . GLU A 1 102 ? -6.845 -8.304 -14.098 1.00 88.56 102 GLU A O 1
ATOM 868 N N . HIS A 1 103 ? -7.404 -6.159 -13.799 1.00 88.44 103 HIS A N 1
ATOM 869 C CA . HIS A 1 103 ? -6.598 -5.641 -14.914 1.00 88.44 103 HIS A CA 1
ATOM 870 C C . HIS A 1 103 ? -5.183 -5.193 -14.528 1.00 88.44 103 HIS A C 1
ATOM 872 O O . HIS A 1 103 ? -4.465 -4.621 -15.359 1.00 88.44 103 HIS A O 1
ATOM 878 N N . VAL A 1 104 ? -4.777 -5.438 -13.278 1.00 90.12 104 VAL A N 1
ATOM 879 C CA . VAL A 1 104 ? -3.422 -5.138 -12.810 1.00 90.12 104 VAL A CA 1
ATOM 880 C C . VAL A 1 104 ? -2.558 -6.380 -12.685 1.00 90.12 104 VAL A C 1
ATOM 882 O O . VAL A 1 104 ? -3.003 -7.447 -12.254 1.00 90.12 104 VAL A O 1
ATOM 885 N N . TYR A 1 105 ? -1.286 -6.225 -13.041 1.00 82.44 105 TYR A N 1
ATOM 886 C CA . TYR A 1 105 ? -0.315 -7.301 -12.999 1.00 82.44 105 TYR A CA 1
ATOM 887 C C . TYR A 1 105 ? -0.086 -7.765 -11.558 1.00 82.44 105 TYR A C 1
ATOM 889 O O . TYR A 1 105 ? 0.476 -7.058 -10.722 1.00 82.44 105 TYR A O 1
ATOM 897 N N . THR A 1 106 ? -0.505 -9.000 -11.282 1.00 78.00 106 THR A N 1
ATOM 898 C CA . THR A 1 106 ? -0.274 -9.690 -10.001 1.00 78.00 106 THR A CA 1
ATOM 899 C C . THR A 1 106 ? 0.440 -11.029 -10.172 1.00 78.00 106 THR A C 1
ATOM 901 O O . THR A 1 106 ? 0.492 -11.840 -9.246 1.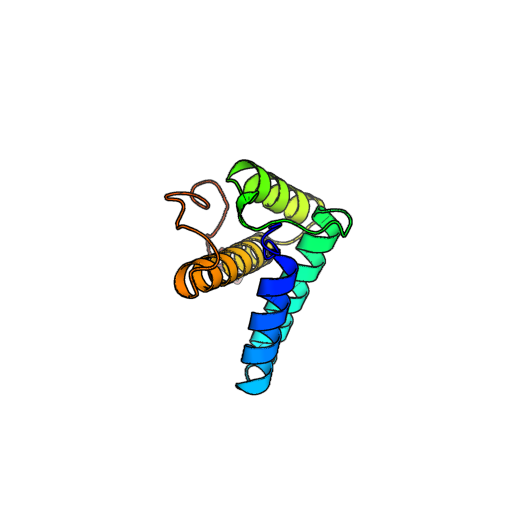00 78.00 106 THR A O 1
ATOM 904 N N . GLY A 1 107 ? 1.023 -11.259 -11.350 1.00 74.00 107 GLY A N 1
ATOM 905 C CA . GLY A 1 107 ? 1.809 -12.450 -11.641 1.00 74.00 107 GLY A CA 1
ATOM 906 C C . GLY A 1 107 ? 3.158 -12.437 -10.925 1.00 74.00 107 GLY A C 1
ATOM 907 O O . GLY A 1 107 ? 3.781 -11.396 -10.735 1.00 74.00 107 GLY A O 1
ATOM 908 N N . THR A 1 108 ? 3.647 -13.609 -10.542 1.00 55.06 108 THR A N 1
ATOM 909 C CA . THR A 1 108 ? 5.032 -13.769 -10.091 1.00 55.06 108 THR A CA 1
ATOM 910 C C . THR A 1 108 ? 5.872 -14.070 -11.328 1.00 55.06 108 THR A C 1
ATOM 912 O O . THR A 1 108 ? 5.682 -15.122 -11.937 1.00 55.06 108 THR A O 1
ATOM 915 N N . ARG A 1 109 ? 6.776 -13.172 -11.742 1.00 48.97 109 ARG A N 1
ATOM 916 C CA . ARG A 1 109 ? 7.725 -13.513 -12.807 1.00 48.97 109 ARG A CA 1
ATOM 917 C C . ARG A 1 109 ? 8.880 -14.253 -12.140 1.00 48.97 109 ARG A C 1
ATOM 919 O O . ARG A 1 109 ? 9.772 -13.647 -11.553 1.00 48.97 109 ARG A O 1
ATOM 926 N N . ALA A 1 110 ? 8.845 -15.581 -12.184 1.00 44.38 110 ALA A N 1
ATOM 927 C CA . ALA A 1 110 ? 10.060 -16.347 -11.973 1.00 44.38 110 ALA A CA 1
ATOM 928 C C . ALA A 1 110 ? 10.969 -16.027 -13.165 1.00 44.38 110 ALA A C 1
ATOM 930 O O . ALA A 1 110 ? 10.812 -16.614 -14.234 1.00 44.38 110 ALA A O 1
ATOM 931 N N . ASP A 1 111 ? 11.872 -15.056 -13.021 1.00 45.34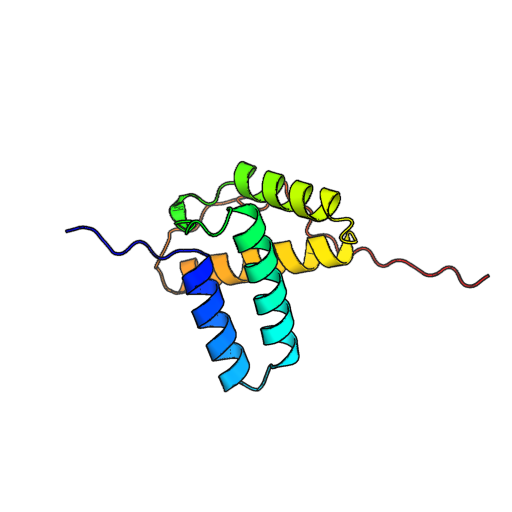 111 ASP A N 1
ATOM 932 C CA . ASP A 1 111 ? 13.033 -14.991 -13.900 1.00 45.34 111 ASP A CA 1
ATOM 933 C C . ASP A 1 111 ? 13.804 -16.290 -13.645 1.00 45.34 111 ASP A C 1
ATOM 935 O O . ASP A 1 111 ? 14.611 -16.394 -12.721 1.00 45.34 111 ASP A O 1
ATOM 939 N N . ARG A 1 112 ? 13.489 -17.336 -14.421 1.00 40.06 112 ARG A N 1
ATOM 940 C CA . ARG A 1 112 ? 14.377 -18.481 -14.580 1.00 40.06 112 ARG A CA 1
ATOM 941 C C . ARG A 1 112 ? 15.661 -17.893 -15.143 1.00 40.06 112 ARG A C 1
ATOM 943 O O . ARG A 1 112 ? 15.755 -17.654 -16.345 1.00 40.06 112 ARG A O 1
ATOM 950 N N . LYS A 1 113 ? 16.639 -17.648 -14.270 1.00 41.81 113 LYS A N 1
ATOM 951 C CA . LYS A 1 113 ? 18.039 -17.576 -14.673 1.00 41.81 113 LYS A CA 1
ATOM 952 C C . LYS A 1 113 ? 18.312 -18.884 -15.416 1.00 41.81 113 LYS A C 1
ATOM 954 O O . LYS A 1 113 ? 18.438 -19.929 -14.785 1.00 41.81 113 LYS A O 1
ATOM 959 N N . LYS A 1 114 ? 18.310 -18.857 -16.751 1.00 41.12 114 LYS A N 1
ATOM 960 C CA . LYS A 1 114 ? 19.011 -19.888 -17.510 1.00 41.12 114 LYS A CA 1
ATOM 961 C C . LYS A 1 114 ? 20.474 -19.706 -17.120 1.00 41.12 114 LYS A C 1
ATOM 963 O O . LYS A 1 114 ? 21.054 -18.670 -17.431 1.00 41.12 114 LYS A O 1
ATOM 968 N N . ALA A 1 115 ? 21.000 -20.644 -16.340 1.00 45.59 115 ALA A N 1
ATOM 969 C CA . ALA A 1 115 ? 22.437 -20.818 -16.250 1.00 45.59 115 ALA A CA 1
ATOM 970 C C . ALA A 1 115 ? 22.929 -21.110 -17.678 1.00 45.59 115 ALA A C 1
ATOM 972 O O . ALA A 1 115 ? 22.334 -21.948 -18.363 1.00 45.59 115 ALA A O 1
ATOM 973 N N . LEU A 1 116 ? 23.897 -20.317 -18.133 1.00 49.84 116 LEU A N 1
ATOM 974 C CA . LEU A 1 116 ? 24.756 -20.625 -19.274 1.00 49.84 116 LEU A CA 1
ATOM 975 C C . LEU A 1 116 ? 25.889 -21.519 -18.776 1.00 49.84 116 LEU A C 1
ATOM 977 O O . LEU A 1 116 ? 26.329 -21.275 -17.627 1.00 49.84 116 LEU A O 1
#

Foldseek 3Di:
DPDPQDFLLNLLVVVLVVCVVVVVPVLSVLSVVLSVLVCVLVVVDTHRLVNQALVSLVSSLVSCVVVVNDLQSSLSSSVSSVVSSVVCCVVVSDPDDPCRCVPGRNDHPPPPPPDD

Sequence (116 aa):
MNRNEITLQEMFSSVIEELREGGRWGTAHIYQSAVNAFSAFTKWQPMPMRRLSPT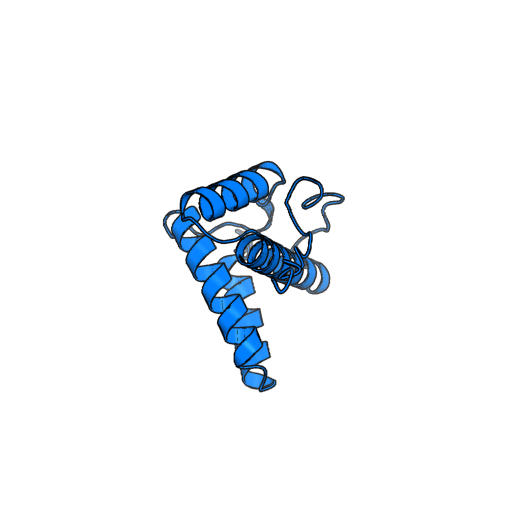VLKRFENYLRQRNCSWNTVSTYIKTVRSVYHRAVDRKYIRYVPRLFEHVYTGTRADRKKAL